Protein AF-A0A4R0D1X3-F1 (afdb_monomer)

Secondary structure (DSSP, 8-state):
--HHHHHHHHHHHHHHHHHHHHS---HHHHHHHHHHHHHHHHHHHHHHTSPP----TT-------GGGS-TT--EEEE-TTS-EEEESSPPEE-SSSEE----SSSS-SEEE---TT--S-GGG--EEPPTT-

Solvent-accessible surface area (backbone atoms only — not comparable to full-atom values): 8159 Å² total; per-residue (Å²): 133,59,57,67,61,44,14,51,54,44,28,52,53,53,49,51,55,44,46,76,74,61,74,63,80,53,74,65,53,54,51,52,41,50,53,52,14,42,55,51,25,49,55,52,48,61,52,67,71,46,73,77,76,75,70,66,95,72,65,80,74,87,73,73,76,66,91,76,51,59,90,70,43,38,27,38,37,35,26,74,88,58,5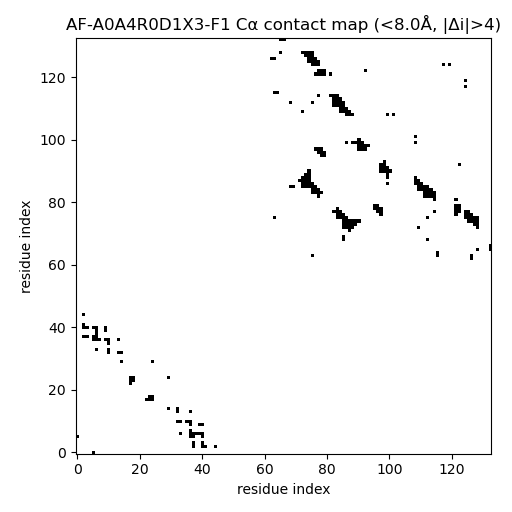0,24,35,31,17,51,55,84,57,46,83,54,100,61,39,70,45,63,93,79,86,74,98,68,82,72,67,52,45,87,37,81,51,77,80,69,82,71,60,39,93,73,40,70,41,72,61,66,90,95,118

pLDDT: mean 76.85, std 14.01, range [41.69, 95.19]

Radius of gyration: 21.63 Å; Cα contacts (8 Å, |Δi|>4): 150; chains: 1; bounding box: 45×36×53 Å

Mean 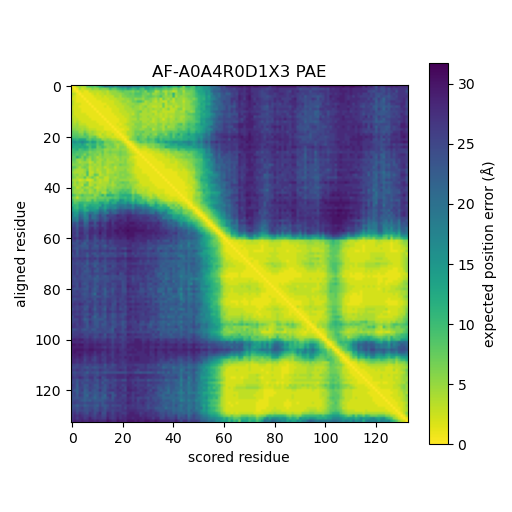predicted aligned error: 15.52 Å

Foldseek 3Di:
DDLVVQLVVQLVVLVVVCCVPPVDADPVNSVVSSVVSSVVSVVVVVVVPDDPPPPPPDPPPDDAPCVPPDPLFFKKAAWQVLWIKTFNDQFDDDPTDTHDPDDDDDPDRIDTDHSSPDPDDRVPGIDGDDPPD

Sequence (133 aa):
MNTEDKAHEYAKILLNHIMSNYGRLSVEDAFNIAKSAYMLADAMLEVQGRKPVERPAVLEEWQPNWSLAPESAQWWAMAEDRSSLWFNDEPRMMDDYFKTTYCGFGEMPFREAPNFNYKGDWRNSLRKRPEGV

Nearest PDB structures (foldseek):
  2ktm-assembly1_A  TM=9.031E-01  e=9.290E+00  Ovis aries
  5zgh-assembly1_K  TM=6.489E-01  e=5.305E+00  Cyanidioschyzon merolae strain 10D
  5zgb-assembly1_K  TM=6.493E-01  e=7.242E+00  Cyanidioschyzon merolae strain 10D

Structure (mmCIF, N/CA/C/O backbone):
data_AF-A0A4R0D1X3-F1
#
_entry.id   AF-A0A4R0D1X3-F1
#
loop_
_atom_site.group_PDB
_atom_site.id
_atom_site.type_symbol
_atom_site.label_atom_id
_atom_site.label_alt_id
_atom_site.label_comp_id
_atom_site.label_asym_id
_atom_site.label_entity_id
_atom_site.label_seq_id
_atom_site.pdbx_PDB_ins_code
_atom_site.Cartn_x
_atom_site.Cartn_y
_atom_site.Cartn_z
_atom_site.occupancy
_atom_site.B_iso_or_equiv
_atom_site.auth_seq_id
_atom_site.auth_comp_id
_atom_site.auth_asym_id
_atom_site.auth_atom_id
_atom_site.pdbx_PDB_model_num
ATOM 1 N N . MET A 1 1 ? 2.192 24.231 -23.544 1.00 63.00 1 MET A N 1
ATOM 2 C CA . MET A 1 1 ? 3.324 23.344 -23.871 1.00 63.00 1 MET A CA 1
ATOM 3 C C . MET A 1 1 ? 2.748 22.126 -24.567 1.00 63.00 1 MET A C 1
ATOM 5 O O . MET A 1 1 ? 1.833 21.530 -24.001 1.00 63.00 1 MET A O 1
ATOM 9 N N . ASN A 1 2 ? 3.157 21.861 -25.808 1.00 75.00 2 ASN A N 1
ATOM 10 C CA . ASN A 1 2 ? 2.603 20.771 -26.624 1.00 75.00 2 ASN A CA 1
ATOM 11 C C . ASN A 1 2 ? 3.265 19.417 -26.259 1.00 75.00 2 ASN A C 1
ATOM 13 O O . ASN A 1 2 ? 4.120 19.365 -25.370 1.00 75.00 2 ASN A O 1
ATOM 17 N N . THR A 1 3 ? 2.836 18.314 -26.882 1.00 72.19 3 THR A N 1
ATOM 18 C CA . THR A 1 3 ? 3.410 16.975 -26.639 1.00 72.19 3 THR A CA 1
ATOM 19 C C . THR A 1 3 ? 4.905 16.930 -26.939 1.00 72.19 3 THR A C 1
ATOM 21 O O . THR A 1 3 ? 5.664 16.353 -26.165 1.00 72.19 3 THR A O 1
ATOM 24 N N . GLU A 1 4 ? 5.334 17.569 -28.027 1.00 73.19 4 GLU A N 1
ATOM 25 C CA . GLU A 1 4 ? 6.725 17.561 -28.487 1.00 73.19 4 GLU A CA 1
ATOM 26 C C . GLU A 1 4 ? 7.661 18.234 -27.475 1.00 73.19 4 GLU A C 1
ATOM 28 O O . GLU A 1 4 ? 8.691 17.664 -27.117 1.00 73.19 4 GLU A O 1
ATOM 33 N N . ASP A 1 5 ? 7.262 19.383 -26.922 1.00 76.50 5 ASP A N 1
ATOM 34 C CA . ASP A 1 5 ? 8.012 20.106 -25.890 1.00 76.50 5 ASP A CA 1
ATOM 35 C C . ASP A 1 5 ? 8.196 19.250 -24.621 1.00 76.50 5 ASP A C 1
ATOM 37 O O . ASP A 1 5 ? 9.276 19.199 -24.032 1.00 76.50 5 ASP A O 1
ATOM 41 N N . LYS A 1 6 ? 7.139 18.541 -24.196 1.00 75.81 6 LYS A N 1
ATOM 42 C CA . LYS A 1 6 ? 7.180 17.655 -23.020 1.00 75.81 6 LYS A CA 1
ATOM 43 C C . LYS A 1 6 ? 8.032 16.417 -23.266 1.00 75.81 6 LYS A C 1
ATOM 45 O O . LYS A 1 6 ? 8.848 16.062 -22.420 1.00 75.81 6 LYS A O 1
ATOM 50 N N . ALA A 1 7 ? 7.855 15.773 -24.417 1.00 72.19 7 ALA A N 1
ATOM 51 C CA . ALA A 1 7 ? 8.648 14.617 -24.808 1.00 72.19 7 ALA A CA 1
ATOM 52 C C . ALA A 1 7 ? 10.136 14.986 -24.877 1.00 72.19 7 ALA A C 1
ATOM 54 O O . ALA A 1 7 ? 10.987 14.231 -24.413 1.00 72.19 7 ALA A O 1
ATOM 55 N N . HIS A 1 8 ? 10.461 16.181 -25.367 1.00 75.06 8 HIS A N 1
ATOM 56 C CA . HIS A 1 8 ? 11.831 16.674 -25.398 1.00 75.06 8 HIS A CA 1
ATOM 57 C C . HIS A 1 8 ? 12.445 16.811 -23.991 1.00 75.06 8 HIS A C 1
ATOM 59 O O . HIS A 1 8 ? 13.572 16.367 -23.766 1.00 75.06 8 HIS A O 1
ATOM 65 N N . GLU A 1 9 ? 11.706 17.354 -23.020 1.00 78.69 9 GLU A N 1
ATOM 66 C CA . GLU A 1 9 ? 12.168 17.451 -21.627 1.00 78.69 9 GLU A CA 1
ATOM 67 C C . GLU A 1 9 ? 12.326 16.074 -20.959 1.00 78.69 9 GLU A C 1
ATOM 69 O O . GLU A 1 9 ? 13.340 15.811 -20.307 1.00 78.69 9 GLU A O 1
ATOM 74 N N . TYR A 1 10 ? 11.392 15.143 -21.177 1.00 77.50 10 TYR A N 1
ATOM 75 C CA . TYR A 1 10 ? 11.512 13.786 -20.631 1.00 77.50 10 TYR A CA 1
ATOM 76 C C . TYR A 1 10 ? 12.662 12.997 -21.256 1.00 77.50 10 TYR A C 1
ATOM 78 O O . TYR A 1 10 ? 13.375 12.283 -20.546 1.00 77.50 10 TYR A O 1
ATOM 86 N N . ALA A 1 11 ? 12.904 13.169 -22.557 1.00 77.69 11 ALA A N 1
ATOM 87 C CA . ALA A 1 11 ? 14.037 12.553 -23.233 1.00 77.69 11 ALA A CA 1
ATOM 88 C C . ALA A 1 11 ? 15.370 13.015 -22.625 1.00 77.69 11 ALA A C 1
ATOM 90 O O . ALA A 1 11 ? 16.241 12.181 -22.391 1.00 77.69 11 ALA A O 1
ATOM 91 N N . LYS A 1 12 ? 15.519 14.307 -22.286 1.00 79.06 12 LYS A N 1
ATOM 92 C CA . LYS A 1 12 ? 16.722 14.823 -21.602 1.00 79.06 12 LYS A CA 1
ATOM 93 C C . LYS A 1 12 ? 16.951 14.157 -20.247 1.00 79.06 12 LYS A C 1
ATOM 95 O O . LYS A 1 12 ? 18.083 13.799 -19.928 1.00 79.06 12 LYS A O 1
ATOM 100 N N . ILE A 1 13 ? 15.893 13.979 -19.457 1.00 80.12 13 ILE A N 1
ATOM 101 C CA . ILE A 1 13 ? 15.981 13.348 -18.131 1.00 80.12 13 ILE A CA 1
ATOM 102 C C . ILE A 1 13 ? 16.421 11.883 -18.261 1.00 80.12 13 ILE A C 1
ATOM 104 O O . ILE A 1 13 ? 17.351 11.456 -17.575 1.00 80.12 13 ILE A O 1
ATOM 108 N N . LEU A 1 14 ? 15.800 11.132 -19.175 1.00 75.25 14 LEU A N 1
ATOM 109 C CA . LEU A 1 14 ? 16.128 9.725 -19.423 1.00 75.25 14 LEU A CA 1
ATOM 110 C C . LEU A 1 14 ? 17.549 9.553 -19.985 1.00 75.25 14 LEU A C 1
ATOM 112 O O . LEU A 1 14 ? 18.285 8.676 -19.534 1.00 75.25 14 LEU A O 1
ATOM 116 N N . LEU A 1 15 ? 17.964 10.424 -20.910 1.00 75.94 15 LEU A N 1
ATOM 117 C CA . LEU A 1 15 ? 19.326 10.447 -21.451 1.00 75.94 15 LEU A CA 1
ATOM 118 C C . LEU A 1 15 ? 20.363 10.709 -20.359 1.00 75.94 15 LEU A C 1
ATOM 120 O O . LEU A 1 15 ? 21.355 9.989 -20.286 1.00 75.94 15 LEU A O 1
ATOM 124 N N . ASN A 1 16 ? 20.127 11.693 -19.488 1.00 75.06 16 ASN A N 1
ATOM 125 C CA . ASN A 1 16 ? 21.033 11.990 -18.380 1.00 75.06 16 ASN A CA 1
ATOM 126 C C . ASN A 1 16 ? 21.167 10.796 -17.430 1.00 75.06 16 ASN A C 1
ATOM 128 O O . ASN A 1 16 ? 22.280 10.436 -17.059 1.00 75.06 16 ASN A O 1
ATOM 132 N N . HIS A 1 17 ? 20.057 10.136 -17.093 1.00 72.25 17 HIS A N 1
ATOM 133 C CA . HIS A 1 17 ? 20.078 8.949 -16.240 1.00 72.25 17 HIS A CA 1
ATOM 134 C C . HIS A 1 17 ? 20.911 7.809 -16.847 1.00 72.25 17 HIS A C 1
ATOM 136 O O . HIS A 1 17 ? 21.741 7.206 -16.167 1.00 72.25 17 HIS A O 1
ATOM 142 N N . ILE A 1 18 ? 20.734 7.533 -18.140 1.00 68.38 18 ILE A N 1
ATOM 143 C CA . ILE A 1 18 ? 21.448 6.446 -18.822 1.00 68.38 18 ILE A CA 1
ATOM 144 C C . ILE A 1 18 ? 22.928 6.789 -19.007 1.00 68.38 18 ILE A C 1
ATOM 146 O O . ILE A 1 18 ? 23.788 5.950 -18.739 1.00 68.38 18 ILE A O 1
ATOM 150 N N . MET A 1 19 ? 23.248 8.028 -19.384 1.00 70.00 19 MET A N 1
ATOM 151 C CA . MET A 1 19 ? 24.633 8.488 -19.509 1.00 70.00 19 MET A CA 1
ATOM 152 C C . MET A 1 19 ? 25.384 8.424 -18.175 1.00 70.00 19 MET A C 1
ATOM 154 O O . MET A 1 19 ? 26.550 8.033 -18.163 1.00 70.00 19 MET A O 1
ATOM 158 N N . SER A 1 20 ? 24.723 8.739 -17.056 1.00 72.31 20 SER A N 1
ATOM 159 C CA . SER A 1 20 ? 25.314 8.623 -15.717 1.00 72.31 20 SER A CA 1
ATOM 160 C C . SER A 1 20 ? 25.547 7.177 -15.270 1.00 72.31 20 SER A C 1
ATOM 162 O O . SER A 1 20 ? 26.487 6.938 -14.517 1.00 72.31 20 SER A O 1
ATOM 164 N N . ASN A 1 21 ? 24.735 6.222 -15.733 1.00 66.69 21 ASN A N 1
ATOM 165 C CA . ASN A 1 21 ? 24.792 4.832 -15.265 1.00 66.69 21 ASN A CA 1
ATOM 166 C C . ASN A 1 21 ? 25.575 3.886 -16.186 1.00 66.69 21 ASN A C 1
ATOM 168 O O . ASN A 1 21 ? 26.168 2.923 -15.706 1.00 66.69 21 ASN A O 1
ATOM 172 N N . TYR A 1 22 ? 25.600 4.150 -17.494 1.00 69.31 22 TYR A N 1
ATOM 173 C CA . TYR A 1 22 ? 26.145 3.219 -18.490 1.00 69.31 22 TYR A CA 1
ATOM 174 C C . TYR A 1 22 ? 27.249 3.830 -19.364 1.00 69.31 22 TYR A C 1
ATOM 176 O O . TYR A 1 22 ? 27.951 3.099 -20.061 1.00 69.31 22 TYR A O 1
ATOM 184 N N . GLY A 1 23 ? 27.447 5.156 -19.325 1.00 64.88 23 GLY A N 1
ATOM 185 C CA . GLY A 1 23 ? 28.579 5.862 -19.949 1.00 64.88 23 GLY A CA 1
ATOM 186 C C . GLY A 1 23 ? 28.660 5.807 -21.483 1.00 64.88 23 GLY A C 1
ATOM 187 O O . GLY A 1 23 ? 29.528 6.449 -22.074 1.00 64.88 23 GLY A O 1
ATOM 188 N N . ARG A 1 24 ? 27.776 5.054 -22.143 1.00 67.00 24 ARG A N 1
ATOM 189 C CA . ARG A 1 24 ? 27.625 4.962 -23.597 1.00 67.00 24 ARG A CA 1
ATOM 190 C C . ARG A 1 24 ? 26.156 4.775 -23.942 1.00 67.00 24 ARG A C 1
ATOM 192 O O . ARG A 1 24 ? 25.435 4.082 -23.234 1.00 67.00 24 ARG A O 1
ATOM 199 N N . LEU A 1 25 ? 25.753 5.378 -25.054 1.00 73.25 25 LEU A N 1
ATOM 200 C CA . LEU A 1 25 ? 24.407 5.295 -25.598 1.00 73.25 25 LEU A CA 1
ATOM 201 C C . LEU A 1 25 ? 24.490 4.631 -26.972 1.00 73.25 25 LEU A C 1
ATOM 203 O O . LEU A 1 25 ? 25.200 5.136 -27.847 1.00 73.25 25 LEU A O 1
ATOM 207 N N . SER A 1 26 ? 23.810 3.504 -27.173 1.00 77.31 26 SER A N 1
ATOM 208 C CA . SER A 1 26 ? 23.646 2.972 -28.525 1.00 77.31 26 SER A CA 1
ATOM 209 C C . SER A 1 26 ? 22.566 3.757 -29.284 1.00 77.31 26 SER A C 1
ATOM 211 O O . SER A 1 26 ? 21.751 4.471 -28.696 1.00 77.31 26 SER A O 1
ATOM 213 N N . VAL A 1 27 ? 22.546 3.629 -30.613 1.00 70.81 27 VAL A N 1
ATOM 214 C CA . VAL A 1 27 ? 21.488 4.226 -31.451 1.00 70.81 27 VAL A CA 1
ATOM 215 C C . VAL A 1 27 ? 20.113 3.639 -31.104 1.00 70.81 27 VAL A C 1
ATOM 217 O O . VAL A 1 27 ? 19.107 4.343 -31.150 1.00 70.81 27 VAL A O 1
ATOM 220 N N . GLU A 1 28 ? 20.073 2.368 -30.708 1.00 74.44 28 GLU A N 1
ATOM 221 C CA . GLU A 1 28 ? 18.851 1.686 -30.281 1.00 74.44 28 GLU A CA 1
ATOM 222 C C . GLU A 1 28 ? 18.341 2.221 -28.936 1.00 74.44 28 GLU A C 1
ATOM 224 O O . GLU A 1 28 ? 17.149 2.494 -28.792 1.00 74.44 28 GLU A O 1
ATOM 229 N N . ASP A 1 29 ? 19.242 2.499 -27.989 1.00 69.69 29 ASP A N 1
ATOM 230 C CA . ASP A 1 29 ? 18.888 3.154 -26.724 1.00 69.69 29 ASP A CA 1
ATOM 231 C C . ASP A 1 29 ? 18.318 4.553 -26.969 1.00 69.69 29 ASP A C 1
ATOM 233 O O . ASP A 1 29 ? 17.287 4.912 -26.402 1.00 69.69 29 ASP A O 1
ATOM 237 N N . ALA A 1 30 ? 18.932 5.331 -27.867 1.00 69.88 30 ALA A N 1
ATOM 238 C CA . ALA A 1 30 ? 18.437 6.656 -28.235 1.00 69.88 30 ALA A CA 1
ATOM 239 C C . ALA A 1 30 ? 17.003 6.600 -28.794 1.00 69.88 30 ALA A C 1
ATOM 241 O O . ALA A 1 30 ? 16.156 7.422 -28.431 1.00 69.88 30 ALA A O 1
ATOM 242 N N . PHE A 1 31 ? 16.712 5.603 -29.635 1.00 72.62 31 PHE A N 1
ATOM 243 C CA . PHE A 1 31 ? 15.380 5.396 -30.199 1.00 72.62 31 PHE A CA 1
ATOM 244 C C . PHE A 1 31 ? 14.355 4.982 -29.131 1.00 72.62 31 PHE A C 1
ATOM 246 O O . PHE A 1 31 ? 13.249 5.528 -29.078 1.00 72.62 31 PHE A O 1
ATOM 253 N N . ASN A 1 32 ? 14.735 4.074 -28.229 1.00 73.19 32 ASN A N 1
ATOM 254 C CA . ASN A 1 32 ? 13.883 3.628 -27.126 1.00 73.19 32 ASN A CA 1
ATOM 255 C C . ASN A 1 32 ? 13.578 4.752 -26.127 1.00 73.19 32 ASN A C 1
ATOM 257 O O . ASN A 1 32 ? 12.456 4.844 -25.619 1.00 73.19 32 ASN A O 1
ATOM 26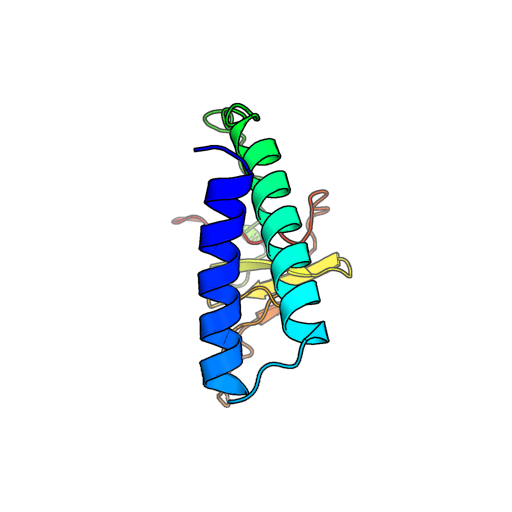1 N N . ILE A 1 33 ? 14.539 5.646 -25.884 1.00 76.12 33 ILE A N 1
ATOM 262 C CA . ILE A 1 33 ? 14.348 6.822 -25.030 1.00 76.12 33 ILE A CA 1
ATOM 263 C C . ILE A 1 33 ? 13.376 7.804 -25.670 1.00 76.12 33 ILE A C 1
ATOM 265 O O . ILE A 1 33 ? 12.441 8.243 -25.002 1.00 76.12 33 ILE A O 1
ATOM 269 N N . ALA A 1 34 ? 13.557 8.117 -26.956 1.00 70.44 34 ALA A N 1
ATOM 270 C CA . ALA A 1 34 ? 12.642 8.997 -27.672 1.00 70.44 34 ALA A CA 1
ATOM 271 C C . ALA A 1 34 ? 11.209 8.448 -27.610 1.00 70.44 34 ALA A C 1
ATOM 273 O O . ALA A 1 34 ? 10.290 9.160 -27.210 1.00 70.44 34 ALA A O 1
ATOM 274 N N . LYS A 1 35 ? 11.025 7.152 -27.891 1.00 73.62 35 LYS A N 1
ATOM 275 C CA . LYS A 1 35 ? 9.718 6.489 -27.808 1.00 73.62 35 LYS A CA 1
ATOM 276 C C . LYS A 1 35 ? 9.107 6.567 -26.404 1.00 73.62 35 LYS A C 1
ATOM 278 O O . LYS A 1 35 ? 7.944 6.941 -26.266 1.00 73.62 35 LYS A O 1
ATOM 283 N N . SER A 1 36 ? 9.887 6.257 -25.369 1.00 73.69 36 SER A N 1
ATOM 284 C CA . SER A 1 36 ? 9.430 6.308 -23.972 1.00 73.69 36 SER A CA 1
ATOM 285 C C . SER A 1 36 ? 9.030 7.722 -23.550 1.00 73.69 36 SER A C 1
ATOM 287 O O . SER A 1 36 ? 8.028 7.911 -22.864 1.00 73.69 36 SER A O 1
ATOM 289 N N . ALA A 1 37 ? 9.778 8.729 -23.999 1.00 72.81 37 ALA A N 1
ATOM 290 C CA . ALA A 1 37 ? 9.501 10.123 -23.699 1.00 72.81 37 ALA A CA 1
ATOM 291 C C . ALA A 1 37 ? 8.205 10.630 -24.353 1.00 72.81 37 ALA A C 1
ATOM 293 O O . ALA A 1 37 ? 7.445 11.348 -23.702 1.00 72.81 37 ALA A O 1
ATOM 294 N N . TYR A 1 38 ? 7.906 10.209 -25.588 1.00 71.62 38 TYR A N 1
ATOM 295 C CA . TYR A 1 38 ? 6.614 10.491 -26.227 1.00 71.62 38 TYR A CA 1
ATOM 296 C C . TYR A 1 38 ? 5.453 9.811 -25.494 1.00 71.62 38 TYR A C 1
ATOM 298 O O . TYR A 1 38 ? 4.471 10.474 -25.171 1.00 71.62 38 TYR A O 1
ATOM 306 N N . MET A 1 39 ? 5.596 8.531 -25.133 1.00 75.69 39 MET A N 1
ATOM 307 C CA . MET A 1 39 ? 4.565 7.807 -24.376 1.00 75.69 39 MET A CA 1
ATOM 308 C C . MET A 1 39 ? 4.250 8.475 -23.028 1.00 75.69 39 MET A C 1
ATOM 310 O O . MET A 1 39 ? 3.087 8.574 -22.640 1.00 75.69 39 MET A O 1
ATOM 314 N N . LEU A 1 40 ? 5.273 8.964 -22.320 1.00 72.31 40 LEU A N 1
ATOM 315 C CA . LEU A 1 40 ? 5.098 9.701 -21.065 1.00 72.31 40 LEU A CA 1
ATOM 316 C C . LEU A 1 40 ? 4.420 11.060 -21.282 1.00 72.31 40 LEU A C 1
ATOM 318 O O . LEU A 1 40 ? 3.536 11.437 -20.511 1.00 72.31 40 LEU A O 1
ATOM 322 N N . ALA A 1 41 ? 4.809 11.790 -22.330 1.00 70.81 41 ALA A N 1
ATOM 323 C CA . ALA A 1 41 ? 4.211 13.079 -22.662 1.00 70.81 41 ALA A CA 1
ATOM 324 C C . ALA A 1 41 ? 2.716 12.953 -22.995 1.00 70.81 41 ALA A C 1
ATOM 326 O O . ALA A 1 41 ? 1.917 13.741 -22.479 1.00 70.81 41 ALA A O 1
ATOM 327 N N . ASP A 1 42 ? 2.342 11.943 -23.785 1.00 73.38 42 ASP A N 1
ATOM 328 C CA . ASP A 1 42 ? 0.950 11.654 -24.136 1.00 73.38 42 ASP A CA 1
ATOM 329 C C . ASP A 1 42 ? 0.133 11.254 -22.905 1.00 73.38 42 ASP A C 1
ATOM 331 O O . ASP A 1 42 ? -0.888 11.882 -22.619 1.00 73.38 42 ASP A O 1
ATOM 335 N N . ALA A 1 43 ? 0.626 10.311 -22.093 1.00 74.62 43 ALA A N 1
ATOM 336 C CA . ALA A 1 43 ? -0.053 9.894 -20.864 1.00 74.62 43 ALA A CA 1
ATOM 337 C C . ALA A 1 43 ? -0.310 11.076 -19.908 1.00 74.62 43 ALA A C 1
ATOM 339 O O . ALA A 1 43 ? -1.375 11.187 -19.299 1.00 74.62 43 ALA A O 1
ATOM 340 N N . MET A 1 44 ? 0.637 12.010 -19.790 1.00 68.94 44 MET A N 1
ATOM 341 C CA . MET A 1 44 ? 0.467 13.185 -18.933 1.00 68.94 44 MET A CA 1
ATOM 342 C C . MET A 1 44 ? -0.459 14.249 -19.525 1.00 68.94 44 MET A C 1
ATOM 344 O O . MET A 1 44 ? -1.075 14.999 -18.766 1.00 68.94 44 MET A O 1
ATOM 348 N N . LEU A 1 45 ? -0.571 14.348 -20.850 1.00 69.00 45 LEU A N 1
ATOM 349 C CA . LEU A 1 45 ? -1.565 15.210 -21.494 1.00 69.00 45 LEU A CA 1
ATOM 350 C C . LEU A 1 45 ? -2.976 14.631 -21.366 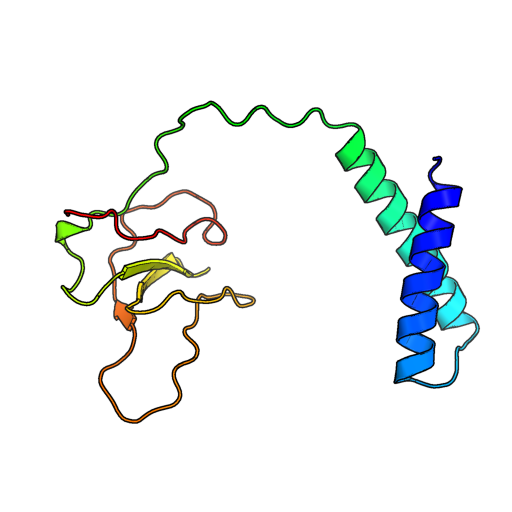1.00 69.00 45 LEU A C 1
ATOM 352 O O . LEU A 1 45 ? -3.903 15.383 -21.068 1.00 69.00 45 LEU A O 1
ATOM 356 N N . GLU A 1 46 ? -3.128 13.310 -21.470 1.00 69.69 46 GLU A N 1
ATOM 357 C CA . GLU A 1 46 ? -4.385 12.623 -21.160 1.00 69.69 46 GLU A CA 1
ATOM 358 C C . GLU A 1 46 ? -4.818 12.853 -19.706 1.00 69.69 46 GLU A C 1
ATOM 360 O O . GLU A 1 46 ? -6.001 13.069 -19.438 1.00 69.69 46 GLU A O 1
ATOM 365 N N . VAL A 1 47 ? -3.871 12.862 -18.762 1.00 64.81 47 VAL A N 1
ATOM 366 C CA . VAL A 1 47 ? -4.144 13.179 -17.351 1.00 64.81 47 VAL A CA 1
ATOM 367 C C . VAL A 1 47 ? -4.434 14.671 -17.144 1.00 64.81 47 VAL A C 1
ATOM 369 O O . VAL A 1 47 ? -5.338 14.997 -16.384 1.00 64.81 47 VAL A O 1
ATOM 372 N N . GLN A 1 48 ? -3.742 15.585 -17.835 1.00 62.31 48 GLN A N 1
ATOM 373 C CA . GLN A 1 48 ? -4.009 17.032 -17.742 1.00 62.31 48 GLN A CA 1
ATOM 374 C C . GLN A 1 48 ? -5.360 17.449 -18.340 1.00 62.31 48 GLN A C 1
ATOM 376 O O . GLN A 1 48 ? -5.930 18.446 -17.902 1.00 62.31 48 GLN A O 1
ATOM 381 N N . GLY A 1 49 ? -5.879 16.704 -19.320 1.00 58.03 49 GLY A N 1
ATOM 382 C CA . GLY A 1 49 ? -7.220 16.914 -19.873 1.00 58.03 49 GLY A CA 1
ATOM 383 C C . GLY A 1 49 ? -8.348 16.425 -18.958 1.00 58.03 49 GLY A C 1
ATOM 384 O O . GLY A 1 49 ? -9.507 16.801 -19.146 1.00 58.03 49 GLY A O 1
ATOM 385 N N . ARG A 1 50 ? -8.034 15.609 -17.944 1.00 54.94 50 ARG A N 1
ATOM 386 C CA . ARG A 1 50 ? -9.005 15.200 -16.930 1.00 54.94 50 ARG A CA 1
ATOM 387 C C . ARG A 1 50 ? -9.127 16.327 -15.914 1.00 54.94 50 ARG A C 1
ATOM 389 O O . ARG A 1 50 ? -8.166 16.662 -15.225 1.00 54.94 50 ARG A O 1
ATOM 396 N N . LYS A 1 51 ? -10.331 16.898 -15.789 1.00 49.47 51 LYS A N 1
ATOM 397 C CA . LYS A 1 51 ? -10.670 17.680 -14.593 1.00 49.47 51 LYS A CA 1
ATOM 398 C C . LYS A 1 51 ? -10.301 16.825 -13.374 1.00 49.47 51 LYS A C 1
ATOM 400 O O . LYS A 1 51 ? -10.592 15.623 -13.412 1.00 49.47 51 LYS A O 1
ATOM 405 N N . PRO A 1 52 ? -9.680 17.396 -12.324 1.00 49.38 52 PRO A N 1
ATOM 406 C CA . PRO A 1 52 ? -9.555 16.682 -11.067 1.00 49.38 52 PRO A CA 1
ATOM 407 C C . PRO A 1 52 ? -10.957 16.190 -10.738 1.00 49.38 52 PRO A C 1
ATOM 409 O O . PRO A 1 52 ? -11.890 16.993 -10.698 1.00 49.38 52 PRO A O 1
ATOM 412 N N . VAL A 1 53 ? -11.130 14.877 -10.610 1.00 53.88 53 VAL A N 1
ATOM 413 C CA . VAL A 1 53 ? -12.351 14.360 -10.007 1.00 53.88 53 VAL A CA 1
ATOM 414 C C . VAL A 1 53 ? -12.360 15.009 -8.635 1.00 53.88 53 VAL A C 1
ATOM 416 O O . VAL A 1 53 ? -11.472 14.724 -7.830 1.00 53.88 53 VAL A O 1
ATOM 419 N N . GLU A 1 54 ? -13.257 15.975 -8.428 1.00 45.47 54 GLU A N 1
ATOM 420 C CA . GLU A 1 54 ? -13.450 16.589 -7.125 1.00 45.47 54 GLU A CA 1
ATOM 421 C C . GLU A 1 54 ? -13.680 15.434 -6.167 1.00 45.47 54 GLU A C 1
ATOM 423 O O . GLU A 1 54 ? -14.668 14.704 -6.268 1.00 45.47 54 GLU A O 1
ATOM 428 N N . ARG A 1 55 ? -12.685 15.187 -5.313 1.00 45.97 55 ARG A N 1
ATOM 429 C CA . ARG A 1 55 ? -12.799 14.171 -4.283 1.00 45.97 55 ARG A CA 1
ATOM 430 C C . ARG A 1 55 ? -13.943 14.677 -3.398 1.00 45.97 55 ARG A C 1
ATOM 432 O O . ARG A 1 55 ? -13.816 15.792 -2.888 1.00 45.97 55 ARG A O 1
ATOM 439 N N . PRO A 1 56 ? -15.070 13.950 -3.277 1.00 42.03 56 PRO A N 1
ATOM 440 C CA . PRO A 1 56 ? -16.179 14.410 -2.454 1.00 42.03 56 PRO A CA 1
ATOM 441 C C . PRO A 1 56 ? -15.639 14.728 -1.062 1.00 42.03 56 PRO A C 1
ATOM 443 O O . PRO A 1 56 ? -14.863 13.940 -0.521 1.00 42.03 56 PRO A O 1
ATOM 446 N N . ALA A 1 57 ? -16.001 15.895 -0.528 1.00 49.31 57 ALA A N 1
ATOM 447 C CA . ALA A 1 57 ? -15.330 16.507 0.618 1.00 49.31 57 ALA A CA 1
ATOM 448 C C . ALA A 1 57 ? -15.259 15.622 1.874 1.00 49.31 57 ALA A C 1
ATOM 450 O O . ALA A 1 57 ? -14.387 15.851 2.698 1.00 49.31 57 ALA A O 1
ATOM 451 N N . VAL A 1 58 ? -16.099 14.594 2.002 1.00 49.38 58 VAL A N 1
ATOM 452 C CA . VAL A 1 58 ? -15.913 13.463 2.919 1.00 49.38 58 VAL A CA 1
ATOM 453 C C . VAL A 1 58 ? -16.652 12.273 2.298 1.00 49.38 58 VAL A C 1
ATOM 455 O O . VAL A 1 58 ? -17.854 12.113 2.491 1.00 49.38 58 VAL A O 1
ATOM 458 N N . LEU A 1 59 ? -15.978 11.440 1.505 1.00 48.66 59 LEU A N 1
ATOM 459 C CA . LEU A 1 59 ? -16.349 10.024 1.517 1.00 48.66 59 LEU A CA 1
ATOM 460 C C . LEU A 1 59 ? -15.750 9.507 2.816 1.00 48.66 59 LEU A C 1
ATOM 462 O O . LEU A 1 59 ? -14.534 9.591 2.960 1.00 48.66 59 LEU A O 1
ATOM 466 N N . GLU A 1 60 ? -16.576 9.064 3.765 1.00 57.34 60 GLU A N 1
ATOM 467 C CA . GLU A 1 60 ? -16.084 8.368 4.955 1.00 57.34 60 GLU A CA 1
ATOM 468 C C . GLU A 1 60 ? -15.119 7.281 4.477 1.00 57.34 60 GLU A C 1
ATOM 470 O O . GLU A 1 60 ? -15.523 6.297 3.848 1.00 57.34 60 GLU A O 1
ATOM 475 N N . GLU A 1 61 ? -13.817 7.519 4.655 1.00 72.31 61 GLU A N 1
ATOM 476 C CA . GLU A 1 61 ? -12.814 6.549 4.263 1.00 72.31 61 GLU A CA 1
ATOM 477 C C . GLU A 1 61 ? -13.095 5.309 5.093 1.00 72.31 61 GLU A C 1
ATOM 479 O O . GLU A 1 61 ? -13.021 5.355 6.318 1.00 72.31 61 GLU A O 1
ATOM 484 N N . TRP A 1 62 ? -13.473 4.219 4.424 1.00 86.62 62 TRP A N 1
ATOM 485 C CA . TRP A 1 62 ? -13.734 2.937 5.068 1.00 86.62 62 TRP A CA 1
ATOM 486 C C . TRP A 1 62 ? -12.639 2.626 6.100 1.00 86.62 62 TRP A C 1
ATOM 488 O O . TRP A 1 62 ? -11.455 2.765 5.782 1.00 86.62 62 TRP A O 1
ATOM 498 N N . GLN A 1 63 ? -13.022 2.196 7.304 1.00 89.69 63 GLN A N 1
ATOM 499 C CA . GLN A 1 63 ? -12.103 1.835 8.388 1.00 89.69 63 GLN A CA 1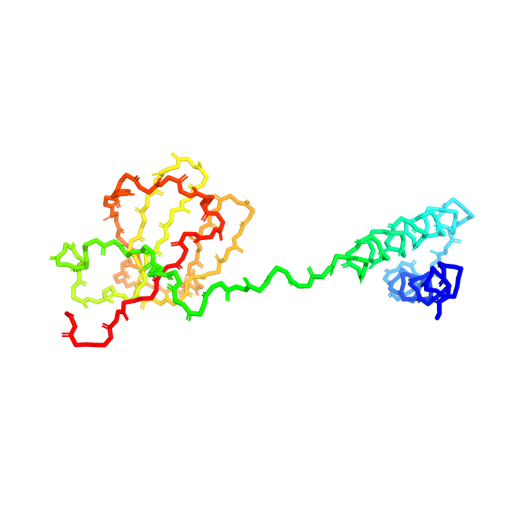
ATOM 500 C C . GLN A 1 63 ? -12.302 0.369 8.800 1.00 89.69 63 GLN A C 1
ATOM 502 O O . GLN A 1 63 ? -13.448 -0.093 8.849 1.00 89.69 63 GLN A O 1
ATOM 507 N N . PRO A 1 64 ? -11.225 -0.367 9.140 1.00 92.00 64 PRO A N 1
ATOM 508 C CA . PRO A 1 64 ? -11.351 -1.660 9.800 1.00 92.00 64 PRO A CA 1
ATOM 509 C C . PRO A 1 64 ? -11.923 -1.480 11.215 1.00 92.00 64 PRO A C 1
ATOM 511 O O . PRO A 1 64 ? -11.870 -0.392 11.793 1.00 92.00 64 PRO A O 1
ATOM 514 N N . ASN A 1 65 ? -12.442 -2.557 11.813 1.00 93.31 65 ASN A N 1
ATOM 515 C CA . ASN A 1 65 ? -12.847 -2.498 13.215 1.00 93.31 65 ASN A CA 1
ATOM 516 C C . ASN A 1 65 ? -11.606 -2.515 14.125 1.00 93.31 65 ASN A C 1
ATOM 518 O O . ASN A 1 65 ? -11.078 -3.579 14.460 1.00 93.31 65 ASN A O 1
ATOM 522 N N . TRP A 1 66 ? -11.172 -1.325 14.541 1.00 93.06 66 TRP A N 1
ATOM 523 C CA . TRP A 1 66 ? -10.010 -1.113 15.405 1.00 93.06 66 TRP A CA 1
ATOM 524 C C . TRP A 1 66 ? -10.151 -1.724 16.804 1.00 93.06 66 TRP A C 1
ATOM 526 O O . TRP A 1 66 ? -9.136 -1.960 17.450 1.00 93.06 66 TRP A O 1
ATOM 536 N N . SER A 1 67 ? -11.361 -2.085 17.251 1.00 91.69 67 SER A N 1
ATOM 537 C CA . SER A 1 67 ? -11.551 -2.771 18.539 1.00 91.69 67 SER A CA 1
ATOM 538 C C . SER A 1 67 ? -10.931 -4.175 18.580 1.00 91.69 67 SER A C 1
ATOM 540 O O . SER A 1 67 ? -10.819 -4.765 19.650 1.00 91.69 67 SER A O 1
ATOM 542 N N . LEU A 1 68 ? -10.603 -4.750 17.417 1.00 92.31 68 LEU A N 1
ATOM 543 C CA . LEU A 1 68 ? -9.928 -6.047 17.292 1.00 92.31 68 LEU A CA 1
ATOM 544 C C . LEU A 1 68 ? -8.412 -5.906 17.109 1.00 92.31 68 LEU A C 1
ATOM 546 O O . LEU A 1 68 ? -7.712 -6.913 16.997 1.00 92.31 68 LEU A O 1
ATOM 550 N N . ALA A 1 69 ? -7.911 -4.675 17.018 1.00 91.25 69 ALA A N 1
ATOM 551 C CA . ALA A 1 69 ? -6.497 -4.420 16.842 1.00 91.25 69 ALA A CA 1
ATOM 552 C C . ALA A 1 69 ? -5.750 -4.644 18.171 1.00 91.25 69 ALA A C 1
ATOM 554 O O . ALA A 1 69 ? -6.254 -4.272 19.234 1.00 91.25 69 ALA A O 1
ATOM 555 N N . PRO A 1 70 ? -4.538 -5.224 18.140 1.00 89.69 70 PRO A N 1
ATOM 556 C CA . PRO A 1 70 ? -3.630 -5.194 19.281 1.00 89.69 70 PRO A CA 1
ATOM 557 C C . PRO A 1 70 ? -3.399 -3.760 19.766 1.00 89.69 70 PRO A C 1
ATOM 559 O O . PRO A 1 70 ? -3.408 -2.823 18.970 1.00 89.69 70 PRO A O 1
ATOM 562 N N . GLU A 1 71 ? -3.116 -3.586 21.056 1.00 88.62 71 GLU A N 1
ATOM 563 C CA . GLU A 1 71 ? -2.869 -2.259 21.639 1.00 88.62 71 GLU A CA 1
ATOM 564 C C . GLU A 1 71 ? -1.749 -1.501 20.907 1.00 88.62 71 GLU A C 1
ATOM 566 O O . GLU A 1 71 ? -1.889 -0.316 20.614 1.00 88.62 71 GLU A O 1
ATOM 571 N N . SER A 1 72 ? -0.689 -2.210 20.511 1.00 87.44 72 SER A N 1
ATOM 572 C CA . SER A 1 72 ? 0.453 -1.653 19.782 1.00 87.44 72 SER A CA 1
ATOM 573 C C . SER A 1 72 ? 0.178 -1.326 18.311 1.00 87.44 72 SER A C 1
ATOM 575 O O . SER A 1 72 ? 0.994 -0.655 17.683 1.00 87.44 72 SER A O 1
ATOM 577 N N . ALA A 1 73 ? -0.934 -1.790 17.735 1.00 90.56 73 ALA A N 1
ATOM 578 C CA . ALA A 1 73 ? -1.213 -1.610 16.317 1.00 90.56 73 ALA A CA 1
ATOM 579 C C . ALA A 1 73 ? -1.623 -0.164 16.012 1.00 90.56 73 ALA A C 1
ATOM 581 O O . ALA A 1 73 ? -2.570 0.373 16.595 1.00 90.56 73 ALA A O 1
ATOM 582 N N . GLN A 1 74 ? -0.919 0.437 15.057 1.00 92.50 74 GLN A N 1
ATOM 583 C CA . GLN A 1 74 ? -1.141 1.801 14.572 1.00 92.50 74 GLN A CA 1
ATOM 584 C C . GLN A 1 74 ? -1.628 1.827 13.121 1.00 92.50 74 GLN A C 1
ATOM 586 O O . GLN A 1 74 ? -2.177 2.835 12.677 1.00 92.50 74 GLN A O 1
ATOM 591 N N . TRP A 1 75 ? -1.454 0.727 12.383 1.00 93.75 75 TRP A N 1
ATOM 592 C CA . TRP A 1 75 ? -1.803 0.636 10.969 1.00 93.75 75 TRP A CA 1
ATOM 593 C C . TRP A 1 75 ? -2.436 -0.706 10.617 1.00 93.75 75 TRP A C 1
ATOM 595 O O . TRP A 1 75 ? -2.182 -1.719 11.267 1.00 93.75 75 TRP A O 1
ATOM 605 N N . TRP A 1 76 ? -3.229 -0.710 9.552 1.00 95.19 76 TRP A N 1
ATOM 606 C CA . TRP A 1 76 ? -3.801 -1.900 8.931 1.00 95.19 76 TRP A CA 1
ATOM 607 C C . TRP A 1 76 ? -3.596 -1.836 7.426 1.00 95.19 76 TRP A C 1
ATOM 609 O O . TRP A 1 76 ? -3.772 -0.768 6.836 1.00 95.19 76 TRP A O 1
ATOM 619 N N . ALA A 1 77 ? -3.263 -2.960 6.801 1.00 94.69 77 ALA A N 1
ATOM 620 C CA . ALA A 1 77 ? -3.256 -3.063 5.348 1.00 94.69 77 ALA A CA 1
ATOM 621 C C . ALA A 1 77 ? -3.572 -4.487 4.878 1.00 94.69 77 ALA A C 1
ATOM 623 O O . ALA A 1 77 ? -3.382 -5.463 5.607 1.00 94.69 77 ALA A O 1
ATOM 624 N N . MET A 1 78 ? -4.024 -4.580 3.631 1.00 94.06 78 MET A N 1
ATOM 625 C CA . MET A 1 78 ? -4.304 -5.809 2.899 1.00 94.06 78 MET A CA 1
ATOM 626 C C . MET A 1 78 ? -3.270 -5.999 1.784 1.00 94.06 78 MET A C 1
ATOM 628 O O . MET A 1 78 ? -2.944 -5.045 1.079 1.00 94.06 78 MET A O 1
ATOM 632 N N . ALA A 1 79 ? -2.788 -7.228 1.609 1.00 89.44 79 ALA A N 1
ATOM 633 C CA . ALA A 1 79 ? -1.931 -7.624 0.492 1.00 89.44 79 ALA A CA 1
ATOM 634 C C . ALA A 1 79 ? -2.757 -8.122 -0.711 1.00 89.44 79 ALA A C 1
ATOM 636 O O . ALA A 1 79 ? -3.985 -8.247 -0.639 1.00 89.44 79 ALA A O 1
ATOM 637 N N . GLU A 1 80 ? -2.094 -8.408 -1.832 1.00 89.56 80 GLU A N 1
ATOM 638 C CA . GLU A 1 80 ? -2.760 -8.854 -3.064 1.00 89.56 80 GLU A CA 1
ATOM 639 C C . GLU A 1 80 ? -3.604 -10.127 -2.878 1.00 89.56 80 GLU A C 1
ATOM 641 O O . GLU A 1 80 ? -4.718 -10.229 -3.402 1.00 89.56 80 GLU A O 1
ATOM 646 N N . ASP A 1 81 ? -3.119 -11.059 -2.062 1.00 89.62 81 ASP A N 1
ATOM 647 C CA . ASP A 1 81 ? -3.765 -12.337 -1.747 1.00 89.62 81 ASP A CA 1
ATOM 648 C C . ASP A 1 81 ? -4.970 -12.220 -0.792 1.00 89.62 81 ASP A C 1
ATOM 650 O O . ASP A 1 81 ? -5.561 -13.230 -0.408 1.00 89.62 81 ASP A O 1
ATOM 654 N N . ARG A 1 82 ? -5.367 -10.992 -0.428 1.00 90.19 82 ARG A N 1
ATOM 655 C CA . ARG A 1 82 ? -6.421 -10.671 0.551 1.00 90.19 82 ARG A CA 1
ATOM 656 C C . ARG A 1 82 ? -6.079 -11.023 2.000 1.00 90.19 82 ARG A C 1
ATOM 658 O O . ARG A 1 82 ? -6.949 -10.845 2.860 1.00 90.19 82 ARG A O 1
ATOM 665 N N . SER A 1 83 ? -4.851 -11.453 2.294 1.00 91.38 83 SER A N 1
ATOM 666 C CA . SER A 1 83 ? -4.346 -11.472 3.666 1.00 91.38 83 SER A CA 1
ATOM 667 C C . SER A 1 83 ? -4.262 -10.041 4.198 1.00 91.38 83 SER A C 1
ATOM 669 O O . SER A 1 83 ? -4.208 -9.065 3.442 1.00 91.38 83 SER A O 1
ATOM 671 N N . SER A 1 84 ? -4.364 -9.876 5.512 1.00 92.88 84 SER A N 1
ATOM 672 C CA . SER A 1 84 ? -4.350 -8.555 6.135 1.00 92.88 84 SER A CA 1
ATOM 673 C C . SER A 1 84 ? -3.556 -8.586 7.427 1.00 92.88 84 SER A C 1
ATOM 675 O O . SER A 1 84 ? -3.550 -9.586 8.146 1.00 92.88 84 SER A O 1
ATOM 677 N N . LEU A 1 85 ? -2.872 -7.483 7.708 1.00 93.81 85 LEU A N 1
ATOM 678 C CA . LEU A 1 85 ? -1.969 -7.355 8.840 1.00 93.81 85 LEU A CA 1
ATOM 679 C C . LEU A 1 85 ? -2.235 -6.050 9.589 1.00 93.81 85 LEU A C 1
ATOM 681 O O . LEU A 1 85 ? -2.477 -5.001 8.989 1.00 93.81 85 LEU A O 1
ATOM 685 N N . TRP A 1 86 ? -2.135 -6.130 10.910 1.00 94.44 86 TRP A N 1
ATOM 686 C CA . TRP A 1 86 ? -1.882 -4.996 11.783 1.00 94.44 86 TRP A CA 1
ATOM 687 C C . TRP A 1 86 ? -0.388 -4.702 11.790 1.00 94.44 86 TRP A C 1
ATOM 689 O O . TRP A 1 86 ? 0.402 -5.641 11.862 1.00 94.44 86 TRP A O 1
ATOM 699 N N . PHE A 1 87 ? -0.003 -3.431 11.798 1.00 91.00 87 PHE A N 1
ATOM 700 C CA . PHE A 1 87 ? 1.387 -3.006 11.935 1.00 91.00 87 PHE A CA 1
ATOM 701 C C . PHE A 1 87 ? 1.533 -2.004 13.077 1.00 91.00 87 PHE A C 1
A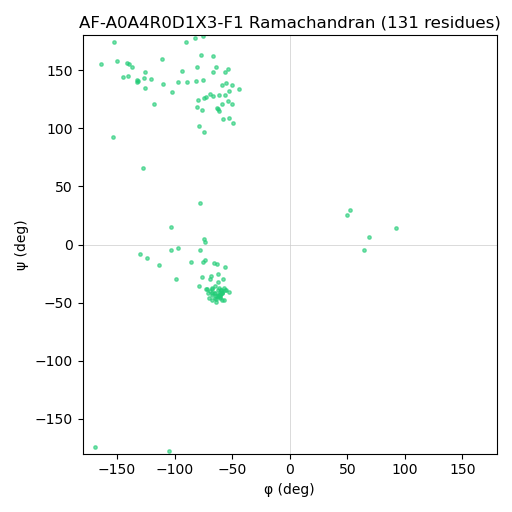TOM 703 O O . PHE A 1 87 ? 0.666 -1.151 13.289 1.00 91.00 87 PHE A O 1
ATOM 710 N N . ASN A 1 88 ? 2.648 -2.100 13.797 1.00 89.31 88 ASN A N 1
ATOM 711 C CA . ASN A 1 88 ? 2.999 -1.135 14.841 1.00 89.31 88 ASN A CA 1
ATOM 712 C C . ASN A 1 88 ? 3.571 0.158 14.231 1.00 89.31 88 ASN A C 1
ATOM 714 O O . ASN A 1 88 ? 3.278 1.250 14.706 1.00 89.31 88 ASN A O 1
ATOM 718 N N . ASP A 1 89 ? 4.331 0.027 13.141 1.00 87.31 89 ASP A N 1
ATOM 719 C CA . ASP A 1 89 ? 4.941 1.129 12.394 1.00 87.31 89 ASP A CA 1
ATOM 720 C C . ASP A 1 89 ? 4.295 1.281 11.016 1.00 87.31 89 ASP A C 1
ATOM 722 O O . ASP A 1 89 ? 3.708 0.333 10.493 1.00 87.31 89 ASP A O 1
ATOM 726 N N . GLU A 1 90 ? 4.435 2.460 10.405 1.00 88.25 90 GLU A N 1
ATOM 727 C CA . GLU A 1 90 ? 3.922 2.710 9.056 1.00 88.25 90 GLU A CA 1
ATOM 728 C C . GLU A 1 90 ? 4.616 1.783 8.039 1.00 88.25 90 GLU A C 1
ATOM 730 O O . GLU A 1 90 ? 5.841 1.857 7.863 1.00 88.25 90 GLU A O 1
ATOM 735 N N . PRO A 1 91 ? 3.874 0.883 7.367 1.00 87.25 91 PRO A N 1
ATOM 736 C CA . PRO A 1 91 ? 4.457 -0.010 6.387 1.00 87.25 91 PRO A CA 1
ATOM 737 C C . PRO A 1 91 ? 4.639 0.696 5.040 1.00 87.25 91 PRO A C 1
ATOM 739 O O . PRO A 1 91 ? 3.886 1.592 4.661 1.00 87.25 91 PRO A O 1
ATOM 742 N N . ARG A 1 92 ? 5.615 0.232 4.263 1.00 85.25 92 ARG A N 1
ATOM 743 C CA . ARG A 1 92 ? 5.810 0.634 2.868 1.00 85.25 92 ARG A CA 1
ATOM 744 C C . ARG A 1 92 ? 5.170 -0.389 1.944 1.00 85.25 92 ARG A C 1
ATOM 746 O O . ARG A 1 92 ? 5.275 -1.592 2.187 1.00 85.25 92 ARG A O 1
ATOM 753 N N . MET A 1 93 ? 4.534 0.096 0.884 1.00 84.88 93 MET A N 1
ATOM 754 C CA . MET A 1 93 ? 4.030 -0.754 -0.190 1.00 84.88 93 MET A CA 1
ATOM 755 C C . MET A 1 93 ? 5.209 -1.281 -1.021 1.00 84.88 93 MET A C 1
ATOM 757 O O . MET A 1 93 ? 6.046 -0.501 -1.478 1.00 84.88 93 MET A O 1
ATOM 761 N N . MET A 1 94 ? 5.262 -2.599 -1.180 1.00 79.56 94 MET A N 1
ATOM 762 C CA . MET A 1 94 ? 6.107 -3.335 -2.121 1.00 79.56 94 MET A CA 1
ATOM 763 C C . MET A 1 94 ? 5.224 -3.837 -3.280 1.00 79.56 94 MET A C 1
ATOM 765 O O . MET A 1 94 ? 4.031 -3.532 -3.311 1.00 79.56 94 MET A O 1
ATOM 769 N N . ASP A 1 95 ? 5.790 -4.586 -4.229 1.00 80.06 95 ASP A N 1
ATOM 770 C CA . ASP A 1 95 ? 5.086 -5.011 -5.452 1.00 80.06 95 ASP A CA 1
ATOM 771 C C . ASP A 1 95 ? 3.732 -5.704 -5.178 1.00 80.06 95 ASP A C 1
ATOM 773 O O . ASP A 1 95 ? 2.744 -5.413 -5.858 1.00 80.06 95 ASP A O 1
ATOM 777 N N . ASP A 1 96 ? 3.669 -6.557 -4.152 1.00 80.62 96 ASP A N 1
ATOM 778 C CA . ASP A 1 96 ? 2.531 -7.432 -3.830 1.00 80.62 96 ASP A CA 1
ATOM 779 C C . ASP A 1 96 ? 2.056 -7.373 -2.356 1.00 80.62 96 ASP A C 1
ATOM 781 O O . ASP A 1 96 ? 0.997 -7.914 -2.021 1.00 80.62 96 ASP A O 1
ATOM 785 N N . TYR A 1 97 ? 2.786 -6.696 -1.458 1.00 79.81 97 TYR A N 1
ATOM 786 C CA . TYR A 1 97 ? 2.442 -6.607 -0.026 1.00 79.81 97 TYR A CA 1
ATOM 787 C C . TYR A 1 97 ? 2.953 -5.334 0.669 1.00 79.81 97 TYR A C 1
ATOM 789 O O . TYR A 1 97 ? 3.700 -4.533 0.111 1.00 79.81 97 TYR A O 1
ATOM 797 N N . PHE A 1 98 ? 2.559 -5.160 1.934 1.00 83.50 98 PHE A N 1
ATOM 798 C CA . PHE A 1 98 ? 3.015 -4.089 2.822 1.00 83.50 98 PHE A CA 1
ATOM 799 C C . PHE A 1 98 ? 4.062 -4.609 3.813 1.00 83.50 98 PHE A C 1
ATOM 801 O O . PHE A 1 98 ? 3.848 -5.631 4.467 1.00 83.50 98 PHE A O 1
ATOM 808 N N . LYS A 1 99 ? 5.190 -3.903 3.953 1.00 79.94 99 LYS A N 1
ATOM 809 C CA . LYS A 1 99 ? 6.310 -4.309 4.818 1.00 79.94 99 LYS A CA 1
ATOM 810 C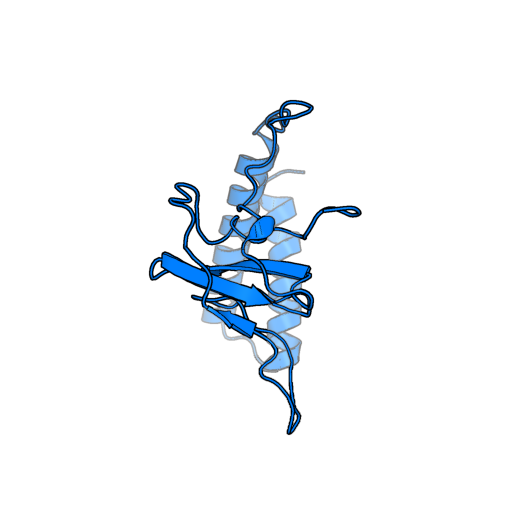 C . LYS A 1 99 ? 6.792 -3.169 5.707 1.00 79.94 99 LYS A C 1
ATOM 812 O O . LYS A 1 99 ? 6.941 -2.042 5.242 1.00 79.94 99 LYS A O 1
ATOM 817 N N . THR A 1 100 ? 7.135 -3.467 6.958 1.00 73.81 100 THR A N 1
ATOM 818 C CA . THR A 1 100 ? 7.873 -2.543 7.832 1.00 73.81 100 THR A CA 1
ATOM 819 C C . THR A 1 100 ? 9.380 -2.797 7.755 1.00 73.81 100 THR A C 1
ATOM 821 O O . THR A 1 100 ? 9.848 -3.913 7.521 1.00 73.81 100 THR A O 1
ATOM 824 N N . THR A 1 101 ? 10.175 -1.747 7.948 1.00 62.88 101 THR A N 1
ATOM 825 C CA . THR A 1 101 ? 11.647 -1.768 7.850 1.00 62.88 101 THR A CA 1
ATOM 826 C C . THR A 1 101 ? 12.340 -2.377 9.081 1.00 62.88 101 THR A C 1
ATOM 828 O O . THR A 1 101 ? 13.394 -1.900 9.495 1.00 62.88 101 THR A O 1
ATOM 831 N N . TYR A 1 102 ? 11.762 -3.402 9.716 1.00 58.41 102 TYR A N 1
ATOM 832 C CA . TYR A 1 102 ? 12.310 -3.905 10.976 1.00 58.41 102 TYR A CA 1
ATOM 833 C C . TYR A 1 102 ? 13.528 -4.820 10.775 1.00 58.41 102 TYR A C 1
ATOM 835 O O . TYR A 1 102 ? 13.461 -5.835 10.081 1.00 58.41 102 TYR A O 1
ATOM 843 N N . CYS A 1 103 ? 14.628 -4.451 11.438 1.00 44.50 103 CYS A N 1
ATOM 844 C CA . CYS A 1 103 ? 15.926 -5.125 11.450 1.00 44.50 103 CYS A CA 1
ATOM 845 C C . CYS A 1 103 ? 16.370 -5.370 12.909 1.00 44.50 103 CYS A C 1
ATOM 847 O O . CYS A 1 103 ? 17.328 -4.751 13.370 1.00 44.50 103 CYS A O 1
ATOM 849 N N . GLY A 1 104 ? 15.672 -6.218 13.673 1.00 44.09 104 GLY A N 1
ATOM 850 C CA . GLY A 1 104 ? 16.037 -6.485 15.072 1.00 44.09 104 GLY A CA 1
ATOM 851 C C . GLY A 1 104 ? 15.398 -7.740 15.673 1.00 44.09 104 GLY A C 1
ATOM 852 O O . GLY A 1 104 ? 14.353 -8.193 15.218 1.00 44.09 104 GLY A O 1
ATOM 853 N N . PHE A 1 105 ? 16.042 -8.309 16.697 1.00 41.69 105 PHE A N 1
ATOM 854 C CA . PHE A 1 105 ? 15.504 -9.390 17.532 1.00 41.69 105 PHE A CA 1
ATOM 855 C C . PHE A 1 105 ? 14.524 -8.790 18.561 1.00 41.69 105 PHE A C 1
ATOM 857 O O . PHE A 1 105 ? 14.961 -8.194 19.543 1.00 41.69 105 PHE A O 1
ATOM 864 N N . GLY A 1 106 ? 13.214 -8.918 18.326 1.00 58.31 106 GLY A N 1
ATOM 865 C CA . GLY A 1 106 ? 12.141 -8.373 19.173 1.00 58.31 106 GLY A CA 1
ATOM 866 C C . GLY A 1 106 ? 10.752 -8.909 18.792 1.00 58.31 106 GLY A C 1
ATOM 867 O O . GLY A 1 106 ? 10.654 -9.808 17.954 1.00 58.31 106 GLY A O 1
ATOM 868 N N . GLU A 1 107 ? 9.686 -8.383 19.415 1.00 57.94 107 GLU A N 1
ATOM 869 C CA . GLU A 1 107 ? 8.295 -8.703 19.047 1.00 57.94 107 GLU A CA 1
ATOM 870 C C . GLU A 1 107 ? 8.048 -8.428 17.557 1.00 57.94 107 GLU A C 1
ATOM 872 O O . GLU A 1 107 ? 8.520 -7.428 17.014 1.00 57.94 107 GLU A O 1
ATOM 877 N N . MET A 1 108 ? 7.309 -9.321 16.888 1.00 64.94 108 MET A N 1
ATOM 878 C CA . MET A 1 108 ? 6.988 -9.146 15.472 1.00 64.94 108 MET A CA 1
ATOM 879 C C . MET A 1 108 ? 6.281 -7.795 15.253 1.00 64.94 108 MET A C 1
ATOM 881 O O . MET A 1 108 ? 5.272 -7.528 15.909 1.00 64.94 108 MET A O 1
ATOM 885 N N . PRO A 1 109 ? 6.754 -6.959 14.308 1.00 75.62 109 PRO A N 1
ATOM 886 C CA . PRO A 1 109 ? 6.221 -5.612 14.077 1.00 75.62 109 PRO A CA 1
ATOM 887 C C . PRO A 1 109 ? 4.849 -5.622 13.384 1.00 75.62 109 PRO A C 1
ATOM 889 O O . PRO A 1 109 ? 4.309 -4.563 13.055 1.00 75.62 109 PRO A O 1
ATOM 892 N N . PHE A 1 110 ? 4.307 -6.814 13.132 1.00 81.62 110 PHE A N 1
ATOM 893 C CA . PHE A 1 110 ? 3.004 -7.038 12.542 1.00 81.62 110 PHE A CA 1
ATOM 894 C C . PHE A 1 110 ? 2.301 -8.236 13.187 1.00 81.62 110 PHE A C 1
ATOM 896 O O . PHE A 1 110 ? 2.942 -9.145 13.720 1.00 81.62 110 PHE A O 1
ATOM 903 N N . ARG A 1 111 ? 0.970 -8.253 13.108 1.00 87.25 111 ARG A N 1
ATOM 904 C CA . ARG A 1 111 ? 0.128 -9.398 13.485 1.00 87.25 111 ARG A CA 1
ATOM 905 C C . ARG A 1 111 ? -0.963 -9.613 12.450 1.00 87.25 111 ARG A C 1
ATOM 907 O O . ARG A 1 111 ? -1.386 -8.662 11.805 1.00 87.25 111 ARG A O 1
ATOM 914 N N . GLU A 1 112 ? -1.433 -10.847 12.320 1.00 91.81 112 GLU A N 1
ATOM 915 C CA . GLU A 1 112 ? -2.561 -11.165 11.444 1.00 91.81 112 GLU A CA 1
ATOM 916 C C . GLU A 1 112 ? -3.814 -10.377 11.846 1.00 91.81 112 GLU A C 1
ATOM 918 O O . GLU A 1 112 ? -4.122 -10.217 13.031 1.00 91.81 112 GLU A O 1
ATOM 923 N N . ALA A 1 113 ? -4.517 -9.865 10.841 1.00 93.69 113 ALA A N 1
ATOM 924 C CA . ALA A 1 113 ? -5.749 -9.117 10.994 1.00 93.69 113 ALA A CA 1
ATOM 925 C C . ALA A 1 113 ? -6.854 -9.743 10.134 1.00 93.69 113 ALA A C 1
ATOM 927 O O . ALA A 1 113 ? -6.585 -10.227 9.033 1.00 93.69 113 ALA A O 1
ATOM 928 N N . PRO A 1 114 ? -8.125 -9.662 10.562 1.00 94.75 114 PRO A N 1
ATOM 929 C CA . PRO A 1 114 ? -9.238 -9.904 9.661 1.00 94.75 114 PRO A CA 1
ATOM 930 C C . PRO A 1 114 ? -9.158 -8.972 8.447 1.00 94.75 114 PRO A C 1
ATOM 932 O O . PRO A 1 114 ? -8.739 -7.819 8.550 1.00 94.75 114 PRO A O 1
ATOM 935 N N . ASN A 1 115 ? -9.635 -9.445 7.299 1.00 92.88 115 ASN A N 1
ATOM 936 C CA . ASN A 1 115 ? -9.715 -8.619 6.094 1.00 92.88 115 ASN A CA 1
ATOM 937 C C . ASN A 1 115 ? -10.910 -7.644 6.096 1.00 92.88 115 ASN A C 1
ATOM 939 O O . ASN A 1 115 ? -11.078 -6.864 5.158 1.00 92.88 115 ASN A O 1
ATOM 943 N N . PHE A 1 116 ? -11.770 -7.737 7.121 1.00 93.50 116 PHE A N 1
ATOM 944 C CA . PHE A 1 116 ? -12.976 -6.928 7.331 1.00 93.50 116 PHE A CA 1
ATOM 945 C C . PHE A 1 116 ? -13.903 -6.839 6.110 1.00 93.50 116 PHE A C 1
ATOM 947 O O . PHE A 1 116 ? -14.660 -5.881 5.960 1.00 93.50 116 PHE A O 1
ATOM 954 N N . ASN A 1 117 ? -13.846 -7.841 5.225 1.00 90.31 117 ASN A N 1
ATOM 955 C CA . ASN A 1 117 ? -14.524 -7.839 3.933 1.00 90.31 117 ASN A CA 1
ATOM 956 C C . ASN A 1 117 ? -14.235 -6.592 3.078 1.00 90.31 117 ASN A C 1
ATOM 958 O O . ASN A 1 117 ? -15.085 -6.210 2.270 1.00 90.31 117 ASN A O 1
ATOM 962 N N . TYR A 1 118 ? -13.056 -5.977 3.215 1.00 89.00 118 TYR A N 1
ATOM 963 C CA . TYR A 1 118 ? -12.644 -4.842 2.393 1.00 89.00 118 TYR A CA 1
ATOM 964 C C . TYR A 1 118 ? -12.768 -5.181 0.899 1.00 89.00 118 TYR A C 1
ATOM 966 O O . TYR A 1 118 ? -12.222 -6.178 0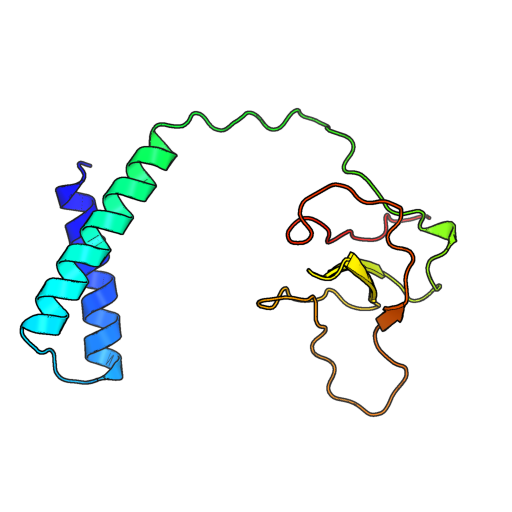.420 1.00 89.00 118 TYR A O 1
ATOM 974 N N . LYS A 1 119 ? -13.532 -4.366 0.162 1.00 89.06 119 LYS A N 1
ATOM 975 C CA . LYS A 1 119 ? -13.833 -4.582 -1.267 1.00 89.06 119 LYS A CA 1
ATOM 976 C C . LYS A 1 119 ? -13.031 -3.688 -2.211 1.00 89.06 119 LYS A C 1
ATOM 978 O O . LYS A 1 119 ? -13.150 -3.848 -3.422 1.00 89.06 119 LYS A O 1
ATOM 983 N N . GLY A 1 120 ? -12.241 -2.760 -1.675 1.00 86.06 120 GLY A N 1
ATOM 984 C CA . GLY A 1 120 ? -11.413 -1.870 -2.483 1.00 86.06 120 GLY A CA 1
ATOM 985 C C . GLY A 1 120 ? -10.177 -2.559 -3.067 1.00 86.06 120 GLY A C 1
ATOM 986 O O . GLY A 1 120 ? -9.918 -3.747 -2.837 1.00 86.06 120 GLY A O 1
ATOM 987 N N . ASP A 1 121 ? -9.412 -1.777 -3.827 1.00 87.88 121 ASP A N 1
ATOM 988 C CA . ASP A 1 121 ? -8.073 -2.159 -4.278 1.00 87.88 121 A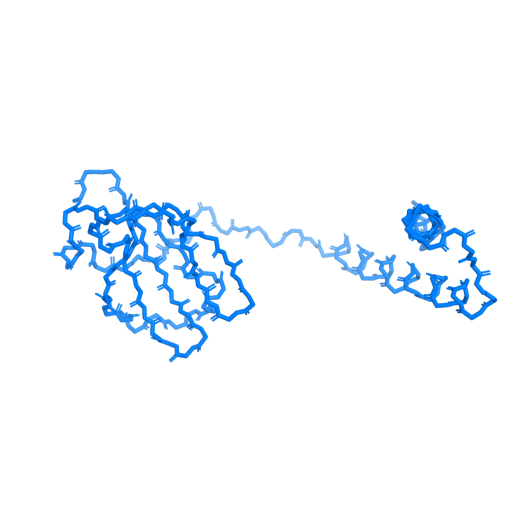SP A CA 1
ATOM 989 C C . ASP A 1 121 ? -7.141 -2.251 -3.065 1.00 87.88 121 ASP A C 1
ATOM 991 O O . ASP A 1 121 ? -7.054 -1.311 -2.272 1.00 87.88 121 ASP A O 1
ATOM 995 N N . TRP A 1 122 ? -6.444 -3.378 -2.924 1.00 87.94 122 TRP A N 1
ATOM 996 C CA . TRP A 1 122 ? -5.523 -3.629 -1.818 1.00 87.94 122 TRP A CA 1
ATOM 997 C C . TRP A 1 122 ? -4.414 -2.566 -1.746 1.00 87.94 122 TRP A C 1
ATOM 999 O O . TRP A 1 122 ? -3.997 -2.191 -0.652 1.00 87.94 122 TRP A O 1
ATOM 1009 N N . ARG A 1 123 ? -4.025 -1.971 -2.882 1.00 89.62 123 ARG A N 1
ATOM 1010 C CA . ARG A 1 123 ? -3.043 -0.869 -2.943 1.00 89.62 123 ARG A CA 1
ATOM 1011 C C . ARG A 1 123 ? -3.507 0.386 -2.204 1.00 89.62 123 ARG A C 1
ATOM 1013 O O . ARG A 1 123 ? -2.695 1.168 -1.727 1.00 89.62 123 ARG A O 1
ATOM 1020 N N . ASN A 1 124 ? -4.822 0.551 -2.065 1.00 88.88 124 ASN A N 1
ATOM 1021 C CA . ASN A 1 124 ? -5.463 1.660 -1.364 1.00 88.88 124 ASN A CA 1
ATOM 1022 C C . ASN A 1 124 ? -5.973 1.254 0.030 1.00 88.88 124 ASN A C 1
ATOM 1024 O O . ASN A 1 124 ? -6.809 1.960 0.601 1.00 88.88 124 ASN A O 1
ATOM 1028 N N . SER A 1 125 ? -5.526 0.114 0.568 1.00 91.44 125 SER A N 1
ATOM 1029 C CA . SER A 1 125 ? -6.038 -0.456 1.822 1.00 91.44 125 SER A CA 1
ATOM 1030 C C . SER A 1 125 ? -5.374 0.084 3.087 1.00 91.44 125 SER A C 1
ATOM 1032 O O . SER A 1 125 ? -5.936 -0.099 4.160 1.00 91.44 125 SER A O 1
ATOM 1034 N N . LEU A 1 126 ? -4.226 0.763 2.988 1.00 93.25 126 LEU A N 1
ATOM 1035 C CA . LEU A 1 126 ? -3.498 1.259 4.157 1.00 93.25 126 LEU A CA 1
ATOM 1036 C C . LEU A 1 126 ? -4.370 2.216 4.985 1.00 93.25 126 LEU A C 1
ATOM 1038 O O . LEU A 1 126 ? -4.837 3.240 4.479 1.00 93.25 126 LEU A O 1
ATOM 1042 N N . ARG A 1 127 ? -4.606 1.887 6.256 1.00 93.81 127 ARG A N 1
ATOM 1043 C CA . ARG A 1 127 ? -5.363 2.711 7.208 1.00 93.81 127 ARG A CA 1
ATOM 1044 C C . ARG A 1 127 ? -4.543 2.964 8.455 1.00 93.81 127 ARG A C 1
ATOM 1046 O O . ARG A 1 127 ? -3.959 2.036 9.007 1.00 93.81 127 ARG A O 1
ATOM 1053 N N . LYS A 1 128 ? -4.548 4.217 8.903 1.00 92.81 128 LYS A N 1
ATOM 1054 C CA . LYS A 1 128 ? -3.994 4.628 10.190 1.00 92.81 128 LYS A CA 1
ATOM 1055 C C . LYS A 1 128 ? -5.074 4.530 11.261 1.00 92.81 128 LYS A C 1
ATOM 1057 O O . LYS A 1 128 ? -6.217 4.914 11.009 1.00 92.81 128 LYS A O 1
ATOM 1062 N N . ARG A 1 129 ? -4.707 4.063 12.451 1.00 92.31 129 ARG A N 1
ATOM 1063 C CA . ARG A 1 129 ? -5.588 4.064 13.617 1.00 92.31 129 ARG A CA 1
ATOM 1064 C C . ARG A 1 129 ? -5.974 5.506 13.975 1.00 92.31 129 ARG A C 1
ATOM 1066 O O . ARG A 1 129 ? -5.076 6.344 14.092 1.00 92.31 129 ARG A O 1
ATOM 1073 N N . PRO A 1 130 ? -7.270 5.817 14.145 1.00 88.88 130 PRO A N 1
ATOM 1074 C CA . PRO A 1 130 ? -7.688 7.127 14.625 1.00 88.88 130 PRO A CA 1
ATOM 1075 C C . PRO A 1 130 ? -7.241 7.356 16.075 1.00 88.88 130 PRO A C 1
ATOM 1077 O O . PRO A 1 130 ? -7.177 6.421 16.873 1.00 88.88 130 PRO A O 1
ATOM 1080 N N . GLU A 1 131 ? -6.955 8.607 16.427 1.00 81.50 131 GLU A N 1
ATOM 1081 C CA . GLU A 1 131 ? -6.629 8.982 17.804 1.00 81.50 131 GLU A CA 1
ATOM 1082 C C . GLU A 1 131 ? -7.877 8.852 18.697 1.00 81.50 131 GLU A C 1
ATOM 1084 O O . GLU A 1 131 ? -8.939 9.375 18.362 1.00 81.50 131 GLU A O 1
ATOM 1089 N N . GLY A 1 132 ? -7.756 8.157 19.834 1.00 66.06 132 GLY A N 1
ATOM 1090 C CA . GLY A 1 132 ? -8.833 8.027 20.829 1.00 66.06 132 GLY A CA 1
ATOM 1091 C C . GLY A 1 132 ? -9.765 6.813 20.684 1.00 66.06 132 GLY A C 1
ATOM 1092 O O . GLY A 1 132 ? -10.818 6.808 21.322 1.00 66.06 132 GLY A O 1
ATOM 1093 N N . VAL A 1 133 ? -9.393 5.809 19.877 1.00 59.34 133 VAL A N 1
ATOM 1094 C CA . VAL A 1 133 ? -10.112 4.523 19.713 1.00 59.34 133 VAL A CA 1
ATOM 1095 C C . VAL A 1 133 ? -9.415 3.394 20.455 1.00 59.34 133 VAL A C 1
ATOM 1097 O O . VAL A 1 133 ? -8.178 3.262 20.286 1.00 59.34 133 VAL A O 1
#